Protein AF-A0A535JW01-F1 (afdb_monomer_lite)

pLDDT: mean 77.27, std 13.16, range [36.31, 95.38]

Secondary structure (DSSP, 8-state):
-HHHHHHHHHHHHHHHHHHHHHHHHHHHHHHHHHHHHHHHHHHHHHHHHHHHHH--S-HHHHHHHHHHHHHHHHHHHHHHHHHHHHHHHHHSS-----HHHHHHHHHHHHHTTGGGGHHHHHHHHHHHTTTPPTT----HHHHHHHHHHHHIIIIIHHHHHHHHT-------

Radius of gyration: 22.17 Å; chains: 1; bounding box: 55×32×77 Å

Foldseek 3Di:
DVVVVVVVVVVVVVVVVVVVVLVVVLCVLLVQLLVLLLVLLVQLLVCLVCQCVVDVDALVVSVVVSVVSNVVSLVVSLVSLLVVLVVCVVVVPDDPLDPVSLVSQLQSSLPRCLCSLVSQQVSLVVSQCVPHDPPDGPCCVSVVSSVVSSCSRRHVSSVSNSVSNDDDPDDD

Sequence (172 aa):
MITEVSEANEFYMVLVTVFILLAVMYFLLVGRVTTIKLAYWAALTLIELALPRVLDRGFTERFPLSIALAAVTTAVALGWARWQARVIDRRAGGIERGIATVATTFVAASVVASPASIPLLLIERARSLEGCPAGITCHFEAIWLWVALFAVGFVLIPAVFAASLRGTHSLA

Structure (mmCIF, N/CA/C/O backbone):
data_AF-A0A535JW01-F1
#
_entry.id   AF-A0A535JW01-F1
#
loop_
_atom_site.group_PDB
_atom_site.id
_atom_site.type_symbol
_atom_site.label_atom_id
_atom_site.label_alt_id
_atom_site.label_comp_id
_atom_site.label_asym_id
_atom_site.label_entity_id
_atom_site.label_seq_id
_atom_site.pdbx_PDB_ins_code
_atom_site.Cartn_x
_atom_site.Cartn_y
_atom_site.Cartn_z
_atom_site.occupancy
_atom_site.B_iso_or_equiv
_atom_site.auth_seq_id
_atom_site.auth_comp_id
_atom_site.auth_asym_id
_atom_site.auth_atom_id
_atom_site.pdbx_PDB_model_num
ATOM 1 N N . MET A 1 1 ? -6.445 17.895 55.453 1.00 51.31 1 MET A N 1
ATOM 2 C CA . MET A 1 1 ? -5.061 17.598 55.021 1.00 51.31 1 MET A CA 1
ATOM 3 C C . MET A 1 1 ? -4.838 16.115 54.720 1.00 51.31 1 MET A C 1
ATOM 5 O O . MET A 1 1 ? -4.357 15.825 53.641 1.00 51.31 1 MET A O 1
ATOM 9 N N . ILE A 1 2 ? -5.221 15.161 55.585 1.00 53.19 2 ILE A N 1
ATOM 10 C CA . ILE A 1 2 ? -5.091 13.711 55.279 1.00 53.19 2 ILE A CA 1
ATOM 11 C C . ILE A 1 2 ? -6.120 13.239 54.226 1.00 53.19 2 ILE A C 1
ATOM 13 O O . ILE A 1 2 ? -5.830 12.367 53.416 1.00 53.19 2 ILE A O 1
ATOM 17 N N . THR A 1 3 ? -7.300 13.861 54.185 1.00 50.31 3 THR A N 1
ATOM 18 C CA . THR A 1 3 ? -8.376 13.546 53.228 1.00 50.31 3 THR A CA 1
ATOM 19 C C . THR A 1 3 ? -8.074 13.992 51.791 1.00 50.31 3 THR A C 1
ATOM 21 O O . THR A 1 3 ? -8.326 13.231 50.866 1.00 50.31 3 THR A O 1
ATOM 24 N N . GLU A 1 4 ? -7.447 15.158 51.593 1.00 50.53 4 GLU A N 1
ATOM 25 C CA . GLU A 1 4 ? -7.058 15.656 50.256 1.00 50.53 4 GLU A CA 1
ATOM 26 C C . GLU A 1 4 ? -5.954 14.814 49.598 1.00 50.53 4 GLU A C 1
ATOM 28 O O . GLU A 1 4 ? -5.947 14.631 48.384 1.00 50.53 4 GLU A O 1
ATOM 33 N N . VAL A 1 5 ? -5.027 14.260 50.390 1.00 53.09 5 VAL A N 1
ATOM 34 C CA . VAL A 1 5 ? -3.958 13.386 49.875 1.00 53.09 5 VAL A CA 1
ATOM 35 C C . VAL A 1 5 ? -4.521 12.033 49.423 1.00 53.09 5 VAL A C 1
ATOM 37 O O . VAL A 1 5 ? -4.023 11.457 48.458 1.00 53.09 5 VAL A O 1
ATOM 40 N N . SER A 1 6 ? -5.580 11.545 50.078 1.00 54.72 6 SER A N 1
ATOM 41 C CA . SER A 1 6 ? -6.269 10.310 49.687 1.00 54.72 6 SER A CA 1
ATOM 42 C C . SER A 1 6 ? -6.994 10.466 48.349 1.00 54.72 6 SER A C 1
ATOM 44 O O . SER A 1 6 ? -6.805 9.629 47.469 1.00 54.72 6 SER A O 1
ATOM 46 N N . GLU A 1 7 ? -7.752 11.552 48.159 1.00 55.66 7 GLU A N 1
ATOM 47 C CA . GLU A 1 7 ? -8.447 11.821 46.890 1.00 55.66 7 GLU A CA 1
ATOM 48 C C . GLU A 1 7 ? -7.469 12.052 45.734 1.00 55.66 7 GLU A C 1
ATOM 50 O O . GLU A 1 7 ? -7.670 11.525 44.641 1.00 55.66 7 GLU A O 1
ATOM 55 N N . ALA A 1 8 ? -6.371 12.780 45.967 1.00 57.81 8 ALA A N 1
ATOM 56 C CA . ALA A 1 8 ? -5.345 12.985 44.948 1.00 57.81 8 ALA A CA 1
ATOM 57 C C . ALA A 1 8 ? -4.704 11.656 44.511 1.00 57.81 8 ALA A C 1
ATOM 59 O O . ALA A 1 8 ? -4.509 11.427 43.318 1.00 57.81 8 ALA A O 1
ATOM 60 N N . ASN A 1 9 ? -4.413 10.754 45.451 1.00 58.56 9 ASN A N 1
ATOM 61 C CA . ASN A 1 9 ? -3.815 9.455 45.142 1.00 58.56 9 ASN A CA 1
ATOM 62 C C . ASN A 1 9 ? -4.788 8.531 44.384 1.00 58.56 9 ASN A C 1
ATOM 64 O O . ASN A 1 9 ? -4.382 7.802 43.479 1.00 58.56 9 ASN A O 1
ATOM 68 N N . GLU A 1 10 ? -6.081 8.606 44.701 1.00 63.34 10 GLU A N 1
ATOM 69 C CA . GLU A 1 10 ? -7.139 7.890 43.987 1.00 63.34 10 GLU A CA 1
ATOM 70 C C . GLU A 1 10 ? -7.312 8.433 42.558 1.00 63.34 10 GLU A C 1
ATOM 72 O O . GLU A 1 10 ? -7.324 7.663 41.597 1.00 63.34 10 GLU A O 1
ATOM 77 N N . PHE A 1 11 ? -7.304 9.759 42.383 1.00 64.12 11 PHE A N 1
ATOM 78 C CA . PHE A 1 11 ? -7.368 10.413 41.072 1.00 64.12 11 PHE A CA 1
ATOM 79 C C . PHE A 1 11 ? -6.152 10.079 40.194 1.00 64.12 11 PHE A C 1
ATOM 81 O O . PHE A 1 11 ? -6.301 9.789 39.005 1.00 64.12 11 PHE A O 1
ATOM 88 N N . TYR A 1 12 ? -4.948 10.050 40.776 1.00 63.22 12 TYR A N 1
ATOM 89 C CA . TYR A 1 12 ? -3.730 9.617 40.087 1.00 63.22 12 TYR A CA 1
ATOM 90 C C . TYR A 1 12 ? -3.791 8.140 39.684 1.00 63.22 12 TYR A C 1
ATOM 92 O O . TYR A 1 12 ? -3.424 7.807 38.557 1.00 63.22 12 TYR A O 1
ATOM 100 N N . MET A 1 13 ? -4.288 7.252 40.551 1.00 58.88 13 MET A N 1
ATOM 101 C CA . MET A 1 13 ? -4.462 5.836 40.209 1.00 58.88 13 MET A CA 1
ATOM 102 C C . MET A 1 13 ? -5.491 5.628 39.095 1.00 58.88 13 MET A C 1
ATOM 104 O O . MET A 1 13 ? -5.238 4.834 38.186 1.00 58.88 13 MET A O 1
ATOM 108 N N . VAL A 1 14 ? -6.607 6.365 39.097 1.00 66.62 14 VAL A N 1
ATOM 109 C CA . VAL A 1 14 ? -7.584 6.326 37.997 1.00 66.62 14 VAL A CA 1
ATOM 110 C C . VAL A 1 14 ? -6.955 6.841 36.703 1.00 66.62 14 VAL A C 1
ATOM 112 O O . VAL A 1 14 ? -7.052 6.173 35.675 1.00 66.62 14 VAL A O 1
ATOM 115 N N . LEU A 1 15 ? -6.242 7.970 36.745 1.00 64.88 15 LEU A N 1
ATOM 116 C CA . LEU A 1 15 ? -5.586 8.552 35.574 1.00 64.88 15 LEU A CA 1
ATOM 117 C C . LEU A 1 15 ? -4.550 7.596 34.965 1.00 64.88 15 LEU A C 1
ATOM 119 O O . LEU A 1 15 ? -4.557 7.367 33.757 1.00 64.88 15 LEU A O 1
ATOM 123 N N . VAL A 1 16 ? -3.688 7.002 35.795 1.00 64.75 16 VAL A N 1
ATOM 124 C CA . VAL A 1 16 ? -2.667 6.037 35.362 1.00 64.75 16 VAL A CA 1
ATOM 125 C C . VAL A 1 16 ? -3.317 4.778 34.791 1.00 64.75 16 VAL A C 1
ATOM 127 O O . VAL A 1 16 ? -2.901 4.303 33.735 1.00 64.75 16 VAL A O 1
ATOM 130 N N . THR A 1 17 ? -4.372 4.264 35.425 1.00 65.06 17 THR A N 1
ATOM 131 C CA . THR A 1 17 ? -5.098 3.081 34.939 1.00 65.06 17 THR A CA 1
ATOM 132 C C . THR A 1 17 ? -5.763 3.353 33.589 1.00 65.06 17 THR A C 1
ATOM 134 O O . THR A 1 17 ? -5.616 2.558 32.662 1.00 65.06 17 THR A O 1
ATOM 137 N N . VAL A 1 18 ? -6.419 4.506 33.424 1.00 67.88 18 VAL A N 1
ATOM 138 C CA . VAL A 1 18 ? -6.993 4.940 32.141 1.00 67.88 18 VAL A CA 1
ATOM 139 C C . VAL A 1 18 ? -5.901 5.087 31.080 1.00 67.88 18 VAL A C 1
ATOM 141 O O . VAL A 1 18 ? -6.069 4.612 29.959 1.00 67.88 18 VAL A O 1
ATOM 144 N N . PHE A 1 19 ? -4.752 5.672 31.425 1.00 66.12 19 PHE A N 1
ATOM 145 C CA . PHE A 1 19 ? -3.640 5.853 30.492 1.00 66.12 19 PHE A CA 1
ATOM 146 C C . PHE A 1 19 ? -3.038 4.518 30.032 1.00 66.12 19 PHE A C 1
ATOM 148 O O . PHE A 1 19 ? -2.785 4.331 28.843 1.00 66.12 19 PHE A O 1
ATOM 155 N N . ILE A 1 20 ? -2.863 3.560 30.948 1.00 66.00 20 ILE A N 1
ATOM 156 C CA . ILE A 1 20 ? -2.377 2.210 30.633 1.00 66.00 20 ILE A CA 1
ATOM 157 C C . ILE A 1 20 ? -3.390 1.466 29.758 1.00 66.00 20 ILE A C 1
ATOM 159 O O . ILE A 1 20 ? -3.002 0.872 28.752 1.00 66.00 20 ILE A O 1
ATOM 163 N N . LEU A 1 21 ? -4.685 1.525 30.082 1.00 62.31 21 LEU A N 1
ATOM 164 C CA . LEU A 1 21 ? -5.735 0.885 29.283 1.00 62.31 21 LEU A CA 1
ATOM 165 C C . LEU A 1 21 ? -5.801 1.467 27.864 1.00 62.31 21 LEU A C 1
ATOM 167 O O . LEU A 1 21 ? -5.867 0.712 26.891 1.00 62.31 21 LEU A O 1
ATOM 171 N N . LEU A 1 22 ? -5.699 2.792 27.729 1.00 60.78 22 LEU A N 1
ATOM 172 C CA . LEU A 1 22 ? -5.618 3.467 26.433 1.00 60.78 22 LEU A CA 1
ATOM 173 C C . LEU A 1 22 ? -4.355 3.067 25.660 1.00 60.78 22 LEU A C 1
ATOM 175 O O . LEU A 1 22 ? -4.441 2.784 24.465 1.00 60.78 22 LEU A O 1
ATOM 179 N N . ALA A 1 23 ? -3.200 2.987 26.325 1.00 60.25 23 ALA A N 1
ATOM 180 C CA . ALA A 1 23 ? -1.934 2.603 25.706 1.00 60.25 23 ALA A CA 1
ATOM 181 C C . ALA A 1 23 ? -1.936 1.145 25.218 1.00 60.25 23 ALA A C 1
ATOM 183 O O . ALA A 1 23 ? -1.507 0.872 24.097 1.00 60.25 23 ALA A O 1
ATOM 184 N N . VAL A 1 24 ? -2.462 0.210 26.015 1.00 64.00 24 VAL A N 1
ATOM 185 C CA . VAL A 1 24 ? -2.583 -1.210 25.644 1.00 64.00 24 VAL A CA 1
ATOM 186 C C . VAL A 1 24 ? -3.562 -1.383 24.482 1.00 64.00 24 VAL A C 1
ATOM 188 O O . VAL A 1 24 ? -3.250 -2.067 23.504 1.00 64.00 24 VAL A O 1
ATOM 191 N N . MET A 1 25 ? -4.720 -0.717 24.536 1.00 61.38 25 MET A N 1
ATOM 192 C CA . MET A 1 25 ? -5.693 -0.717 23.441 1.00 61.38 25 MET A CA 1
ATOM 193 C C . MET A 1 25 ? -5.077 -0.167 22.144 1.00 61.38 25 MET A C 1
ATOM 195 O O . MET A 1 25 ? -5.219 -0.771 21.077 1.00 61.38 25 MET A O 1
ATOM 199 N N . TYR A 1 26 ? -4.353 0.949 22.241 1.00 64.25 26 TYR A N 1
ATOM 200 C CA . TYR A 1 26 ? -3.655 1.579 21.125 1.00 64.25 26 TYR A CA 1
ATOM 201 C C . TYR A 1 26 ? -2.608 0.644 20.509 1.00 64.25 26 TYR A C 1
ATOM 203 O O . TYR A 1 26 ? -2.596 0.452 19.293 1.00 64.25 26 TYR A O 1
ATOM 211 N N . PHE A 1 27 ? -1.786 -0.013 21.331 1.00 66.31 27 PHE A N 1
ATOM 212 C CA . PHE A 1 27 ? -0.751 -0.931 20.852 1.00 66.31 27 PHE A CA 1
ATOM 213 C C . PHE A 1 27 ? -1.332 -2.127 20.088 1.00 66.31 27 PHE A C 1
ATOM 215 O O . PHE A 1 27 ? -0.801 -2.520 19.048 1.00 66.31 27 PHE A O 1
ATOM 222 N N . LEU A 1 28 ? -2.450 -2.686 20.557 1.00 68.06 28 LEU A N 1
ATOM 223 C CA . LEU A 1 28 ? -3.095 -3.832 19.912 1.00 68.06 28 LEU A CA 1
ATOM 224 C C . LEU A 1 28 ? -3.732 -3.469 18.561 1.00 68.06 28 LEU A C 1
ATOM 226 O O . LEU A 1 28 ? -3.674 -4.265 17.619 1.00 68.06 28 LEU A O 1
ATOM 230 N N . LEU A 1 29 ? -4.324 -2.277 18.450 1.00 69.12 29 LEU A N 1
ATOM 231 C CA . LEU A 1 29 ? -4.924 -1.783 17.208 1.00 69.12 29 LEU A CA 1
ATOM 232 C C . LEU A 1 29 ? -3.849 -1.402 16.186 1.00 69.12 29 LEU A C 1
ATOM 234 O O . LEU A 1 29 ? -3.861 -1.896 15.056 1.00 69.12 29 LEU A O 1
ATOM 238 N N . VAL A 1 30 ? -2.889 -0.573 16.600 1.00 74.06 30 VAL A N 1
ATOM 239 C CA . VAL A 1 30 ? -1.795 -0.100 15.744 1.00 74.06 30 VAL A CA 1
ATOM 240 C C . VAL A 1 30 ? -0.907 -1.262 15.314 1.00 74.06 30 VAL A C 1
ATOM 242 O O . VAL A 1 30 ? -0.531 -1.328 14.145 1.00 74.06 30 VAL A O 1
ATOM 245 N N . GLY A 1 31 ? -0.638 -2.228 16.198 1.00 78.19 31 GLY A N 1
ATOM 246 C CA . GLY A 1 31 ? 0.144 -3.421 15.877 1.00 78.19 31 GLY A CA 1
ATOM 247 C C . GLY A 1 31 ? -0.439 -4.208 14.703 1.00 78.19 31 GLY A C 1
ATOM 248 O O . GLY A 1 31 ? 0.281 -4.534 13.763 1.00 78.19 31 GLY A O 1
ATOM 249 N N . ARG A 1 32 ? -1.760 -4.428 14.682 1.00 80.94 32 ARG A N 1
ATOM 250 C CA . ARG A 1 32 ? -2.417 -5.160 13.585 1.00 80.94 32 ARG A CA 1
ATOM 251 C C . ARG A 1 32 ? -2.383 -4.411 12.261 1.00 80.94 32 ARG A C 1
ATOM 253 O O . ARG A 1 32 ? -2.090 -5.019 11.234 1.00 80.94 32 ARG A O 1
ATOM 260 N N . VAL A 1 33 ? -2.664 -3.106 12.264 1.00 83.31 33 VAL A N 1
ATOM 261 C CA . VAL A 1 33 ? -2.595 -2.308 11.026 1.00 83.31 33 VAL A CA 1
ATOM 262 C C . VAL A 1 33 ? -1.165 -2.255 10.503 1.00 83.31 33 VAL A C 1
ATOM 264 O O . VAL A 1 33 ? -0.938 -2.394 9.304 1.00 83.31 33 VAL A O 1
ATOM 267 N N . THR A 1 34 ? -0.195 -2.144 11.409 1.00 84.19 34 THR A N 1
ATOM 268 C CA . THR A 1 34 ? 1.231 -2.189 11.082 1.00 84.19 34 THR A CA 1
ATOM 269 C C . THR A 1 34 ? 1.604 -3.500 10.399 1.00 84.19 34 THR A C 1
ATOM 271 O O . THR A 1 34 ? 2.266 -3.467 9.365 1.00 84.19 34 THR A O 1
ATOM 274 N N . THR A 1 35 ? 1.136 -4.649 10.901 1.00 84.88 35 THR A N 1
ATOM 275 C CA . THR A 1 35 ? 1.369 -5.953 10.258 1.00 84.88 35 THR A CA 1
ATOM 276 C C . THR A 1 35 ? 0.820 -5.995 8.834 1.00 84.88 35 THR A C 1
ATOM 278 O O . THR A 1 35 ? 1.518 -6.438 7.926 1.00 84.88 35 THR A O 1
ATOM 281 N N . ILE A 1 36 ? -0.399 -5.493 8.618 1.00 87.06 36 ILE A N 1
ATOM 282 C CA . ILE A 1 36 ? -1.016 -5.454 7.284 1.00 87.06 36 ILE A CA 1
ATOM 283 C C . ILE A 1 36 ? -0.202 -4.563 6.343 1.00 87.06 36 ILE A C 1
ATOM 285 O O . ILE A 1 36 ? 0.068 -4.954 5.211 1.00 87.06 36 ILE A 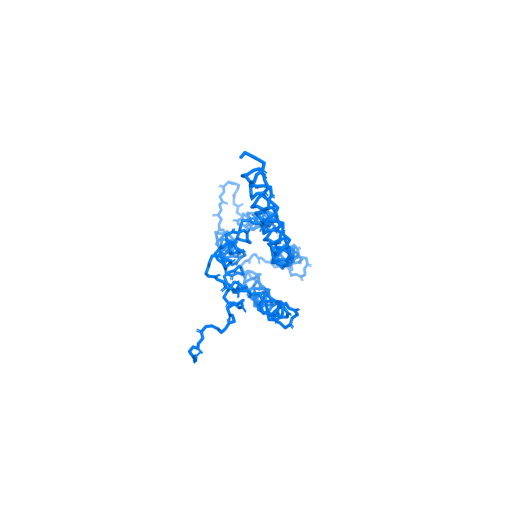O 1
ATOM 289 N N . LYS A 1 37 ? 0.236 -3.388 6.812 1.00 89.06 37 LYS A N 1
ATOM 290 C CA . LYS A 1 37 ? 1.073 -2.476 6.022 1.00 89.06 37 LYS A CA 1
ATOM 291 C C . LYS A 1 37 ? 2.424 -3.093 5.670 1.00 89.06 37 LYS A C 1
ATOM 293 O O . LYS A 1 37 ? 2.837 -3.018 4.521 1.00 89.06 37 LYS A O 1
ATOM 298 N N . LEU A 1 38 ? 3.102 -3.725 6.628 1.00 84.38 38 LEU A N 1
ATOM 299 C CA . LEU A 1 38 ? 4.375 -4.405 6.372 1.00 84.38 38 LEU A CA 1
ATOM 300 C C . LEU A 1 38 ? 4.211 -5.541 5.358 1.00 84.38 38 LEU A C 1
ATOM 302 O O . LEU A 1 38 ? 5.012 -5.643 4.434 1.00 84.38 38 LEU A O 1
ATOM 306 N N . ALA A 1 39 ? 3.151 -6.344 5.486 1.00 83.75 39 ALA A N 1
ATOM 307 C CA . ALA A 1 39 ? 2.839 -7.394 4.522 1.00 83.75 39 ALA A CA 1
ATOM 308 C C . ALA A 1 39 ? 2.549 -6.822 3.126 1.00 83.75 39 ALA A C 1
ATOM 310 O O . ALA A 1 39 ? 3.039 -7.356 2.135 1.00 83.75 39 ALA A O 1
ATOM 311 N N . TYR A 1 40 ? 1.809 -5.713 3.048 1.00 89.25 40 TYR A N 1
ATOM 312 C CA . TYR A 1 40 ? 1.532 -5.000 1.801 1.00 89.25 40 TYR A CA 1
ATOM 313 C C . TYR A 1 40 ? 2.820 -4.515 1.117 1.00 89.25 40 TYR A C 1
ATOM 315 O O . TYR A 1 40 ? 3.037 -4.813 -0.056 1.00 89.25 40 TYR A O 1
ATOM 323 N N . TRP A 1 41 ? 3.714 -3.842 1.849 1.00 86.56 41 TRP A N 1
ATOM 324 C CA . TRP A 1 41 ? 4.989 -3.374 1.295 1.00 86.56 41 TRP A CA 1
ATOM 325 C C . TRP A 1 41 ? 5.900 -4.516 0.861 1.00 86.56 41 TRP A C 1
ATOM 327 O O . TRP A 1 41 ? 6.498 -4.450 -0.213 1.00 86.56 41 TRP A O 1
ATOM 337 N N . ALA A 1 42 ? 5.987 -5.570 1.674 1.00 79.00 42 ALA A N 1
ATOM 338 C CA . ALA A 1 42 ? 6.775 -6.750 1.352 1.00 79.00 42 ALA A CA 1
ATOM 339 C C . ALA A 1 42 ? 6.249 -7.441 0.087 1.00 79.00 42 ALA A C 1
ATOM 341 O O . ALA A 1 42 ? 7.039 -7.762 -0.796 1.00 79.00 42 ALA A O 1
ATOM 342 N N . ALA A 1 43 ? 4.929 -7.614 -0.035 1.00 81.56 43 ALA A N 1
ATOM 343 C CA . ALA A 1 43 ? 4.309 -8.226 -1.205 1.00 81.56 43 ALA A CA 1
ATOM 344 C C . ALA A 1 43 ? 4.597 -7.430 -2.483 1.00 81.56 43 ALA A C 1
ATOM 346 O O . ALA A 1 43 ? 5.100 -8.005 -3.443 1.00 81.56 43 ALA A O 1
ATOM 347 N N . LEU A 1 44 ? 4.363 -6.112 -2.477 1.00 84.38 44 LEU A N 1
ATOM 348 C CA . LEU A 1 44 ? 4.655 -5.254 -3.632 1.00 84.38 44 LEU A CA 1
ATOM 349 C C . LEU A 1 44 ? 6.137 -5.292 -4.021 1.00 84.38 44 LEU A C 1
ATOM 351 O O . LEU A 1 44 ? 6.470 -5.449 -5.191 1.00 84.38 44 LEU A O 1
ATOM 355 N N . THR A 1 45 ? 7.029 -5.215 -3.033 1.00 81.12 45 THR A N 1
ATOM 356 C CA . THR A 1 45 ? 8.482 -5.267 -3.258 1.00 81.12 45 THR A CA 1
ATOM 357 C C . THR A 1 45 ? 8.899 -6.602 -3.878 1.00 81.12 45 THR A C 1
ATOM 359 O O . THR A 1 45 ? 9.670 -6.631 -4.834 1.00 81.12 45 THR A O 1
ATOM 362 N N . LEU A 1 46 ? 8.383 -7.721 -3.360 1.00 75.81 46 LEU A N 1
ATOM 363 C CA . LEU A 1 46 ? 8.678 -9.052 -3.890 1.00 75.81 46 LEU A CA 1
ATOM 364 C C . LEU A 1 46 ? 8.118 -9.245 -5.300 1.00 75.81 46 LEU A C 1
ATOM 366 O O . LEU A 1 46 ? 8.804 -9.829 -6.135 1.00 75.81 46 LEU A O 1
ATOM 370 N N . ILE A 1 47 ? 6.914 -8.738 -5.573 1.00 81.94 47 ILE A N 1
ATOM 371 C CA . ILE A 1 47 ? 6.303 -8.768 -6.905 1.00 81.94 47 ILE A CA 1
ATOM 372 C C . ILE A 1 47 ? 7.205 -8.051 -7.912 1.00 81.94 47 ILE A C 1
ATOM 374 O O . ILE A 1 47 ? 7.607 -8.668 -8.896 1.00 81.94 47 ILE A O 1
ATOM 378 N N . GLU A 1 48 ? 7.604 -6.807 -7.640 1.00 83.12 48 GLU A N 1
ATOM 379 C CA . GLU A 1 48 ? 8.437 -6.015 -8.559 1.00 83.12 48 GLU A CA 1
ATOM 380 C C . GLU A 1 48 ? 9.865 -6.567 -8.727 1.00 83.12 48 GLU A C 1
ATOM 382 O O . GLU A 1 48 ? 10.500 -6.394 -9.774 1.00 83.12 48 GLU A O 1
ATOM 387 N N . LEU A 1 49 ? 10.376 -7.293 -7.726 1.00 79.19 49 LEU A N 1
ATOM 388 C CA . LEU A 1 49 ? 11.637 -8.038 -7.820 1.00 79.19 49 LEU A CA 1
ATOM 389 C C . LEU A 1 49 ? 11.510 -9.341 -8.620 1.00 79.19 49 LEU A C 1
ATOM 391 O O . LEU A 1 49 ? 12.479 -9.771 -9.254 1.00 79.19 49 LEU A O 1
ATOM 395 N N . ALA A 1 50 ? 10.360 -10.010 -8.554 1.00 76.69 50 ALA A N 1
ATOM 396 C CA . ALA A 1 50 ? 10.121 -11.286 -9.222 1.00 76.69 50 ALA A CA 1
ATOM 397 C C . ALA A 1 50 ? 9.730 -11.102 -10.692 1.00 76.69 50 ALA A C 1
ATOM 399 O O . ALA A 1 50 ? 10.181 -11.866 -11.544 1.00 76.69 50 ALA A O 1
ATOM 400 N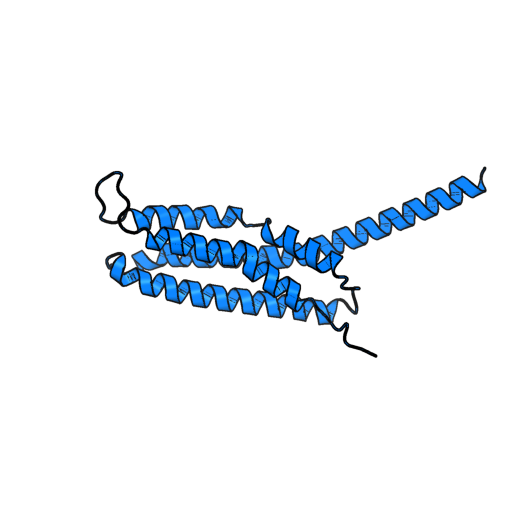 N . LEU A 1 51 ? 8.961 -10.057 -11.003 1.00 77.12 51 LEU A N 1
ATOM 401 C CA . LEU A 1 51 ? 8.449 -9.773 -12.340 1.00 77.12 51 LEU A CA 1
ATOM 402 C C . LEU A 1 51 ? 9.498 -9.820 -13.468 1.00 77.12 51 LEU A C 1
ATOM 404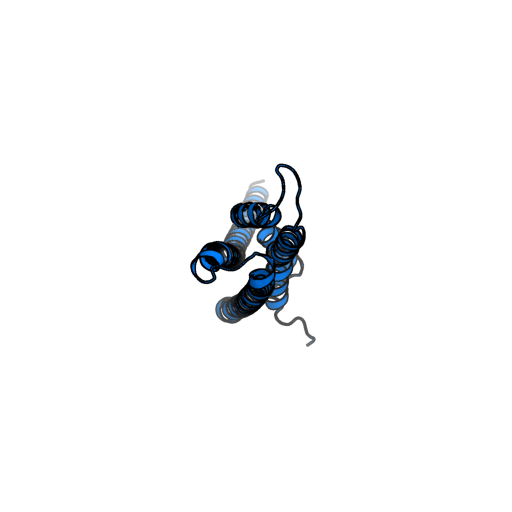 O O . LEU A 1 51 ? 9.234 -10.494 -14.462 1.00 77.12 51 LEU A O 1
ATOM 408 N N . PRO A 1 52 ? 10.695 -9.207 -13.349 1.00 77.50 52 PRO A N 1
ATOM 409 C CA . PRO A 1 52 ? 11.698 -9.253 -14.415 1.00 77.50 52 PRO A CA 1
ATOM 410 C C . PRO A 1 52 ? 12.332 -10.634 -14.580 1.00 77.50 52 PRO A C 1
ATOM 412 O O . PRO A 1 52 ? 12.873 -10.928 -15.636 1.00 77.50 52 PRO A O 1
ATOM 415 N N . ARG A 1 53 ? 12.301 -11.471 -13.534 1.00 78.56 53 ARG A N 1
ATOM 416 C CA . ARG A 1 53 ? 12.857 -12.829 -13.569 1.00 78.56 53 ARG A CA 1
ATOM 417 C C . ARG A 1 53 ? 11.894 -13.820 -14.210 1.00 78.56 53 ARG A C 1
ATOM 419 O O . ARG A 1 53 ? 12.333 -14.812 -14.772 1.00 78.56 53 ARG A O 1
ATOM 426 N N . VAL A 1 54 ? 10.592 -13.567 -14.084 1.00 79.25 54 VAL A N 1
ATOM 427 C CA . VAL A 1 54 ? 9.534 -14.408 -14.659 1.00 79.25 54 VAL A CA 1
ATOM 428 C C . VAL A 1 54 ? 9.208 -13.977 -16.089 1.00 79.25 54 VAL A C 1
ATOM 430 O O . VAL A 1 54 ? 8.924 -14.821 -16.935 1.00 79.25 54 VAL A O 1
ATOM 433 N N . LEU A 1 55 ? 9.259 -12.672 -16.365 1.00 79.25 55 LEU A N 1
ATOM 434 C CA . LEU A 1 55 ? 8.976 -12.094 -17.672 1.00 79.25 55 LEU A CA 1
ATOM 435 C C . LEU A 1 55 ? 10.197 -11.312 -18.174 1.00 79.25 55 LEU A C 1
ATOM 437 O O . LEU A 1 55 ? 10.426 -10.160 -17.790 1.00 79.25 55 LEU A O 1
ATOM 441 N N . ASP A 1 56 ? 10.961 -11.938 -19.066 1.00 79.44 56 ASP A N 1
ATOM 442 C CA . ASP A 1 56 ? 12.123 -11.327 -19.718 1.00 79.44 56 ASP A CA 1
ATOM 443 C C . ASP A 1 56 ? 11.682 -10.478 -20.925 1.00 79.44 56 ASP A C 1
ATOM 445 O O . ASP A 1 56 ? 11.848 -10.835 -22.089 1.00 79.44 56 ASP A O 1
ATOM 449 N N . ARG A 1 57 ? 10.968 -9.388 -20.630 1.00 80.94 57 ARG A N 1
ATOM 450 C CA . ARG A 1 57 ? 10.426 -8.422 -21.599 1.00 80.94 57 ARG A CA 1
ATOM 451 C C . ARG A 1 57 ? 10.807 -7.001 -21.200 1.00 80.94 57 ARG A C 1
ATOM 453 O O . ARG A 1 57 ? 11.174 -6.757 -20.054 1.00 80.94 57 ARG A O 1
ATOM 460 N N . GLY A 1 58 ? 10.697 -6.052 -22.130 1.00 81.25 58 GLY A N 1
ATOM 461 C CA . GLY A 1 58 ? 10.939 -4.632 -21.852 1.00 81.25 58 GLY A CA 1
ATOM 462 C C . GLY A 1 58 ? 9.955 -4.042 -20.830 1.00 81.25 58 GLY A C 1
ATOM 463 O O . GLY A 1 58 ? 8.893 -4.608 -20.567 1.00 81.25 58 GLY A O 1
ATOM 464 N N . PHE A 1 59 ? 10.295 -2.884 -20.253 1.00 82.38 59 PHE A N 1
ATOM 465 C CA . PHE A 1 59 ? 9.477 -2.207 -19.237 1.00 82.38 59 PHE A CA 1
ATOM 466 C C . PHE A 1 59 ? 8.019 -2.003 -19.686 1.00 82.38 59 PHE A C 1
ATOM 468 O O . PHE A 1 59 ? 7.102 -2.418 -18.981 1.00 82.38 59 PHE A O 1
ATOM 475 N N . THR A 1 60 ? 7.802 -1.469 -20.890 1.00 85.31 60 THR A N 1
ATOM 476 C CA . THR A 1 60 ? 6.471 -1.129 -21.423 1.00 85.31 60 THR A CA 1
ATOM 477 C C . THR A 1 60 ? 5.512 -2.321 -21.486 1.00 85.31 60 THR A C 1
ATOM 479 O O . THR A 1 60 ? 4.314 -2.166 -21.269 1.00 85.31 60 THR A O 1
ATOM 482 N N . GLU A 1 61 ? 6.022 -3.527 -21.745 1.00 86.19 61 GLU A N 1
ATOM 483 C CA . GLU A 1 61 ? 5.201 -4.742 -21.812 1.00 86.19 61 GLU A CA 1
ATOM 484 C C . GLU A 1 61 ? 4.902 -5.332 -20.426 1.00 86.19 61 GLU A C 1
ATOM 486 O O . GLU A 1 61 ? 3.879 -5.992 -20.240 1.00 86.19 61 GLU A O 1
ATOM 491 N N . ARG A 1 62 ? 5.781 -5.096 -19.443 1.00 87.94 62 ARG A N 1
ATOM 492 C CA . ARG A 1 62 ? 5.640 -5.592 -18.061 1.00 87.94 62 ARG A CA 1
ATOM 493 C C . ARG A 1 62 ? 4.819 -4.657 -17.181 1.00 87.94 62 ARG A C 1
ATOM 495 O O . ARG A 1 62 ? 4.096 -5.125 -16.309 1.00 87.94 62 ARG A O 1
ATOM 502 N N . PHE A 1 63 ? 4.892 -3.355 -17.430 1.00 87.75 63 PHE A N 1
ATOM 503 C CA . PHE A 1 63 ? 4.226 -2.328 -16.636 1.00 87.75 63 PHE A CA 1
ATOM 504 C C . PHE A 1 63 ? 2.709 -2.532 -16.424 1.00 87.75 63 PHE A C 1
ATOM 506 O O . PHE A 1 63 ? 2.254 -2.396 -15.286 1.00 87.75 63 PHE A O 1
ATOM 513 N N . PRO A 1 64 ? 1.891 -2.925 -17.426 1.00 90.69 64 PRO A N 1
ATOM 514 C CA . PRO A 1 64 ? 0.476 -3.209 -17.169 1.00 90.69 64 PRO A CA 1
ATOM 515 C C . PRO A 1 64 ? 0.271 -4.383 -16.198 1.00 90.69 64 PRO A C 1
ATOM 517 O O . PRO A 1 64 ? -0.699 -4.392 -15.439 1.00 90.69 64 PRO A O 1
ATOM 520 N N . LEU A 1 65 ? 1.193 -5.353 -16.175 1.00 89.38 65 LEU A N 1
ATOM 521 C CA . LEU A 1 65 ? 1.158 -6.470 -15.233 1.00 89.38 65 LEU A CA 1
ATOM 522 C C . LEU A 1 65 ? 1.540 -6.019 -13.814 1.00 89.38 65 LEU A C 1
ATOM 524 O O . LEU A 1 65 ? 0.865 -6.424 -12.868 1.00 89.38 65 LEU A O 1
ATOM 528 N N . SER A 1 66 ? 2.538 -5.138 -13.667 1.00 87.75 66 SER A N 1
ATOM 529 C CA . SER A 1 66 ? 2.857 -4.464 -12.395 1.00 87.75 66 SER A CA 1
ATOM 530 C C . SER A 1 66 ? 1.627 -3.767 -11.811 1.00 87.75 66 SER A C 1
ATOM 532 O O . SER A 1 66 ? 1.260 -4.014 -10.663 1.00 87.75 66 SER A O 1
ATOM 534 N N . ILE A 1 67 ? 0.909 -2.979 -12.623 1.00 91.81 67 ILE A N 1
ATOM 535 C CA . ILE A 1 67 ? -0.329 -2.304 -12.198 1.00 91.81 67 ILE A CA 1
ATOM 536 C C . ILE A 1 67 ? -1.388 -3.318 -11.751 1.00 91.81 67 ILE A C 1
ATOM 538 O O . ILE A 1 67 ? -1.995 -3.149 -10.692 1.00 91.81 67 ILE A O 1
ATOM 542 N N . ALA A 1 68 ? -1.619 -4.373 -12.537 1.00 92.88 68 ALA A N 1
ATOM 543 C CA . ALA A 1 68 ? -2.628 -5.381 -12.221 1.00 92.88 68 ALA A CA 1
ATOM 544 C C . ALA A 1 68 ? -2.321 -6.101 -10.897 1.00 92.88 68 ALA A C 1
ATOM 546 O O . ALA A 1 68 ? -3.197 -6.229 -10.039 1.00 92.88 68 ALA A O 1
ATOM 547 N N . LEU A 1 69 ? -1.071 -6.525 -10.695 1.00 88.38 69 LEU A N 1
ATOM 548 C CA . LEU A 1 69 ? -0.636 -7.186 -9.464 1.00 88.38 69 LEU A CA 1
ATOM 549 C C . LEU A 1 69 ? -0.687 -6.240 -8.264 1.00 88.38 69 LEU A C 1
ATOM 551 O O . LEU A 1 69 ? -1.109 -6.644 -7.176 1.00 88.38 69 LEU A O 1
ATOM 555 N N . ALA A 1 70 ? -0.324 -4.974 -8.458 1.00 91.38 70 ALA A N 1
ATOM 556 C CA . ALA A 1 70 ? -0.424 -3.961 -7.424 1.00 91.38 70 ALA A CA 1
ATOM 557 C C . ALA A 1 70 ? -1.886 -3.725 -7.012 1.00 91.38 70 ALA A C 1
ATOM 559 O O . ALA A 1 70 ? -2.196 -3.760 -5.822 1.00 91.38 70 ALA A O 1
ATOM 560 N N . ALA A 1 71 ? -2.807 -3.610 -7.974 1.00 94.38 71 ALA A N 1
ATOM 561 C CA . ALA A 1 71 ? -4.239 -3.468 -7.714 1.00 94.38 71 ALA A CA 1
ATOM 562 C C . ALA A 1 71 ? -4.820 -4.667 -6.944 1.00 94.38 71 ALA A C 1
ATOM 564 O O . ALA A 1 71 ? -5.567 -4.481 -5.979 1.00 94.38 71 ALA A O 1
ATOM 565 N N . VAL A 1 72 ? -4.444 -5.897 -7.317 1.00 94.56 72 VAL A N 1
ATOM 566 C CA . VAL A 1 72 ? -4.844 -7.116 -6.593 1.00 94.56 72 VAL A CA 1
ATOM 567 C C . VAL A 1 72 ? -4.296 -7.099 -5.166 1.00 94.56 72 VAL A C 1
ATOM 569 O O . VAL A 1 72 ? -5.042 -7.339 -4.215 1.00 94.56 72 VAL A O 1
ATOM 572 N N . THR A 1 73 ? -3.020 -6.753 -4.993 1.00 90.19 73 THR A N 1
ATOM 573 C CA . THR A 1 73 ? -2.368 -6.677 -3.676 1.00 90.19 73 THR A CA 1
ATOM 574 C C . THR A 1 73 ? -3.037 -5.627 -2.789 1.00 90.19 73 THR A C 1
ATOM 576 O O . THR A 1 73 ? -3.311 -5.887 -1.615 1.00 90.19 73 THR A O 1
ATOM 579 N N . THR A 1 74 ? -3.386 -4.466 -3.350 1.00 92.88 74 THR A N 1
ATOM 580 C CA . THR A 1 74 ? -4.181 -3.437 -2.675 1.00 92.88 74 THR A CA 1
ATOM 581 C C . THR A 1 74 ? -5.548 -3.976 -2.264 1.00 92.88 74 THR A C 1
ATOM 583 O O . THR A 1 74 ? -5.908 -3.863 -1.095 1.00 92.88 74 THR A O 1
ATOM 586 N N . ALA A 1 75 ? -6.305 -4.600 -3.170 1.00 95.38 75 ALA A N 1
ATOM 587 C CA . ALA A 1 75 ? -7.632 -5.131 -2.858 1.00 95.38 75 ALA A CA 1
ATOM 588 C C . ALA A 1 75 ? -7.590 -6.168 -1.722 1.00 95.38 75 ALA A C 1
ATOM 590 O O . ALA A 1 75 ? -8.398 -6.102 -0.790 1.00 95.38 75 ALA A O 1
ATOM 591 N N . VAL A 1 76 ? -6.606 -7.073 -1.751 1.00 93.75 76 VAL A N 1
ATOM 592 C CA . VAL A 1 76 ? -6.372 -8.058 -0.686 1.00 93.75 76 VAL A CA 1
ATOM 593 C C . VAL A 1 76 ? -6.039 -7.365 0.635 1.00 93.75 76 VAL A C 1
ATOM 595 O O . VAL A 1 76 ? -6.637 -7.696 1.659 1.00 93.75 76 VAL A O 1
ATOM 598 N N . ALA A 1 77 ? -5.149 -6.368 0.630 1.00 90.12 77 ALA A N 1
ATOM 599 C CA . ALA A 1 77 ? -4.782 -5.628 1.836 1.00 90.12 77 ALA A CA 1
ATOM 600 C C . ALA A 1 77 ? -5.973 -4.865 2.442 1.00 90.12 77 ALA A C 1
ATOM 602 O O . ALA A 1 77 ? -6.167 -4.894 3.659 1.00 90.12 77 ALA A O 1
ATOM 603 N N . LEU A 1 78 ? -6.818 -4.239 1.615 1.00 93.56 78 LEU A N 1
ATOM 604 C CA . LEU A 1 78 ? -8.035 -3.555 2.068 1.00 93.56 78 LEU A CA 1
ATOM 605 C C . LEU A 1 78 ? -9.070 -4.539 2.625 1.00 93.56 78 LEU A C 1
ATOM 607 O O . LEU A 1 78 ? -9.666 -4.285 3.676 1.00 93.56 78 LEU A O 1
ATOM 611 N N . GLY A 1 79 ? -9.260 -5.680 1.958 1.00 91.88 79 GLY A N 1
ATOM 612 C CA . GLY A 1 79 ? -10.118 -6.761 2.441 1.00 91.88 79 GLY A CA 1
ATOM 613 C C . GLY A 1 79 ? -9.639 -7.303 3.788 1.00 91.88 79 GLY A C 1
ATOM 614 O O . GLY A 1 79 ? -10.436 -7.456 4.718 1.00 91.88 79 GLY A O 1
ATOM 615 N N . TRP A 1 80 ? -8.328 -7.506 3.931 1.00 91.50 80 TRP A N 1
ATOM 616 C CA . TRP A 1 80 ? -7.713 -7.957 5.174 1.00 91.50 80 TRP A CA 1
ATOM 617 C C . TRP A 1 80 ? -7.853 -6.913 6.291 1.00 91.50 80 TRP A C 1
ATOM 619 O O . TRP A 1 80 ? -8.266 -7.262 7.399 1.00 91.50 80 TRP A O 1
ATOM 629 N N . ALA A 1 81 ? -7.619 -5.630 6.002 1.00 88.00 81 ALA A N 1
ATOM 630 C CA . ALA A 1 81 ? -7.829 -4.529 6.945 1.00 88.00 81 ALA A CA 1
ATOM 631 C C . ALA A 1 81 ? -9.269 -4.489 7.464 1.00 88.00 81 ALA A C 1
ATOM 633 O O . ALA A 1 81 ? -9.505 -4.465 8.675 1.00 88.00 81 ALA A O 1
ATOM 634 N N . ARG A 1 82 ? -10.245 -4.574 6.557 1.00 89.44 82 ARG A N 1
ATOM 635 C CA . ARG A 1 82 ? -11.666 -4.621 6.910 1.00 89.44 82 ARG A CA 1
ATOM 636 C C . ARG A 1 82 ? -12.014 -5.852 7.743 1.00 89.44 82 ARG A C 1
ATOM 638 O O . ARG A 1 82 ? -12.760 -5.744 8.715 1.00 89.44 82 ARG A O 1
ATOM 645 N N . TRP A 1 83 ? -11.484 -7.020 7.384 1.00 87.75 83 TRP A N 1
ATOM 646 C CA . TRP A 1 83 ? -11.722 -8.254 8.128 1.00 87.75 83 TRP A CA 1
ATOM 647 C C . TRP A 1 83 ? -11.145 -8.187 9.546 1.00 87.75 83 TRP A C 1
ATOM 649 O O . TRP A 1 83 ? -11.850 -8.511 10.500 1.00 87.75 83 TRP A O 1
ATOM 659 N N . GLN A 1 84 ? -9.916 -7.694 9.712 1.00 85.56 84 GLN A N 1
ATOM 660 C CA . GLN A 1 84 ? -9.283 -7.568 11.026 1.00 85.56 84 GLN A CA 1
ATOM 661 C C . GLN A 1 84 ? -10.021 -6.587 11.935 1.00 85.56 84 GLN A C 1
ATOM 663 O O . GLN A 1 84 ? -10.251 -6.916 13.099 1.00 85.56 84 GLN A O 1
ATOM 668 N N . ALA A 1 85 ? -10.467 -5.444 11.405 1.00 81.50 85 ALA A N 1
ATOM 669 C CA . ALA A 1 85 ? -11.288 -4.496 12.157 1.00 81.50 85 ALA A CA 1
ATOM 670 C C . ALA A 1 85 ? -12.589 -5.144 12.677 1.00 81.50 85 ALA A C 1
ATOM 672 O O . ALA A 1 85 ? -12.942 -4.990 13.843 1.00 81.50 85 ALA A O 1
ATOM 673 N N . ARG A 1 86 ? -13.259 -5.961 11.852 1.00 79.88 86 ARG A N 1
ATOM 674 C CA . ARG A 1 86 ? -14.483 -6.687 12.245 1.00 79.88 86 ARG A CA 1
ATOM 675 C C . ARG A 1 86 ? -14.231 -7.832 13.229 1.00 79.88 86 ARG A C 1
ATOM 677 O O . ARG A 1 86 ? -15.070 -8.113 14.078 1.00 79.88 86 ARG A O 1
ATOM 684 N N . VAL A 1 87 ? -13.102 -8.533 13.119 1.00 79.94 87 VAL A N 1
ATOM 685 C CA . VAL A 1 87 ? -12.731 -9.591 14.078 1.00 79.94 87 VAL A CA 1
ATOM 686 C C . VAL A 1 87 ? -12.453 -8.993 15.457 1.00 79.94 87 VAL A C 1
ATOM 688 O O . VAL A 1 87 ? -12.818 -9.601 16.462 1.00 79.94 87 VAL A O 1
ATOM 691 N N . ILE A 1 88 ? -11.841 -7.805 15.510 1.00 69.94 88 ILE A N 1
ATOM 692 C CA . ILE A 1 88 ? -11.675 -7.044 16.755 1.00 69.94 88 ILE A CA 1
ATOM 693 C C . ILE A 1 88 ? -13.040 -6.712 17.352 1.00 69.94 88 ILE A C 1
ATOM 695 O O . ILE A 1 88 ? -13.238 -6.938 18.542 1.00 69.94 88 ILE A O 1
ATOM 699 N N . ASP A 1 89 ? -13.986 -6.265 16.522 1.00 65.94 89 ASP A N 1
ATOM 700 C CA . ASP A 1 89 ? -15.335 -5.912 16.967 1.00 65.94 89 ASP A CA 1
ATOM 701 C C . ASP A 1 89 ? -16.028 -7.023 17.752 1.00 65.94 89 ASP A C 1
ATOM 703 O O . ASP A 1 89 ? -16.564 -6.801 18.832 1.00 65.94 89 ASP A O 1
ATOM 707 N N . ARG A 1 90 ? -15.894 -8.257 17.269 1.00 62.53 90 ARG A N 1
ATOM 708 C CA . ARG A 1 90 ? -16.486 -9.430 17.917 1.00 62.53 90 ARG A CA 1
ATOM 709 C C . ARG A 1 90 ? -15.811 -9.826 19.229 1.00 62.53 90 ARG A C 1
ATOM 711 O O . ARG A 1 90 ? -16.465 -10.410 20.081 1.00 62.53 90 ARG A O 1
ATOM 718 N N . ARG A 1 91 ? -14.504 -9.584 19.376 1.00 62.47 91 ARG A N 1
ATOM 719 C CA . ARG A 1 91 ? -13.727 -10.037 20.547 1.00 62.47 91 ARG A CA 1
ATOM 720 C C . ARG A 1 91 ? -13.659 -9.007 21.664 1.00 62.47 91 ARG A C 1
ATOM 722 O O . ARG A 1 91 ? -13.482 -9.388 22.812 1.00 62.47 91 ARG A O 1
ATOM 729 N N . ALA A 1 92 ? -13.748 -7.726 21.325 1.00 59.38 92 ALA A N 1
ATOM 730 C CA . ALA A 1 92 ? -13.494 -6.641 22.263 1.00 59.38 92 ALA A CA 1
ATOM 731 C C . ALA A 1 92 ? -14.742 -6.162 23.026 1.00 59.38 92 ALA A C 1
ATOM 733 O O . ALA A 1 92 ? -14.633 -5.206 23.782 1.00 59.38 92 ALA A O 1
ATOM 734 N N . GLY A 1 93 ? -15.906 -6.797 22.829 1.00 52.44 93 GLY A N 1
ATOM 735 C CA . GLY A 1 93 ? -17.058 -6.680 23.731 1.00 52.44 93 GLY A CA 1
ATOM 736 C C . GLY A 1 93 ? -17.490 -5.255 24.099 1.00 52.44 93 GLY A C 1
ATOM 737 O O . GLY A 1 93 ? -17.803 -5.019 25.257 1.00 52.44 93 GLY A O 1
ATOM 738 N N . GLY A 1 94 ? -17.510 -4.315 23.145 1.00 52.31 94 GLY A N 1
ATOM 739 C CA . GLY A 1 94 ? -17.998 -2.952 23.402 1.00 52.31 94 GLY A CA 1
ATOM 740 C C . GLY A 1 94 ? -16.950 -1.942 23.883 1.00 52.31 94 GLY A C 1
ATOM 741 O O . GLY A 1 94 ? -17.243 -1.138 24.758 1.00 52.31 94 GLY A O 1
ATOM 742 N N . ILE A 1 95 ? -15.743 -1.922 23.300 1.00 53.75 95 ILE A N 1
ATOM 743 C CA . ILE A 1 95 ? -14.860 -0.743 23.420 1.00 53.75 95 ILE A CA 1
ATOM 744 C C . ILE A 1 95 ? -15.644 0.495 22.957 1.00 53.75 95 ILE A C 1
ATOM 746 O O . ILE A 1 95 ? -16.133 0.498 21.827 1.00 53.75 95 ILE A O 1
ATOM 750 N N . GLU A 1 96 ? -15.727 1.546 23.777 1.00 53.72 96 GLU A N 1
ATOM 751 C CA . GLU A 1 96 ? -16.285 2.839 23.367 1.00 53.72 96 GLU A CA 1
ATOM 752 C C . GLU A 1 96 ? -15.458 3.420 22.209 1.00 53.72 96 GLU A C 1
ATOM 754 O O . GLU A 1 96 ? -14.342 3.924 22.366 1.00 53.72 96 GLU A O 1
ATOM 759 N N . ARG A 1 97 ? -15.991 3.317 20.989 1.00 63.16 97 ARG A N 1
ATOM 760 C CA . ARG A 1 97 ? -15.323 3.794 19.771 1.00 63.16 97 ARG A CA 1
ATOM 761 C C . ARG A 1 97 ? -15.702 5.235 19.482 1.00 63.16 97 ARG A C 1
ATOM 763 O O . ARG A 1 97 ? -16.373 5.533 18.496 1.00 63.16 97 ARG A O 1
ATOM 770 N N . GLY A 1 98 ? -15.237 6.128 20.348 1.00 66.50 98 GLY A N 1
ATOM 771 C CA . GLY A 1 98 ? -15.324 7.564 20.118 1.00 66.50 98 GLY A CA 1
ATOM 772 C C . GLY A 1 98 ? -14.548 7.998 18.869 1.00 66.50 98 GLY A C 1
ATOM 773 O O . GLY A 1 98 ? -13.583 7.355 18.443 1.00 66.50 98 GLY A O 1
ATOM 774 N N . ILE A 1 99 ? -14.942 9.137 18.295 1.00 69.88 99 ILE A N 1
ATOM 775 C CA . ILE A 1 99 ? -14.275 9.754 17.133 1.00 69.88 99 ILE A CA 1
ATOM 776 C C . ILE A 1 99 ? -12.773 9.957 17.407 1.00 69.88 99 ILE A C 1
ATOM 778 O O . ILE A 1 99 ? -11.951 9.745 16.514 1.00 69.88 99 ILE A O 1
ATOM 782 N N . ALA A 1 100 ? -12.412 10.282 18.653 1.00 69.00 100 ALA A N 1
ATOM 783 C CA . ALA A 1 100 ? -11.029 10.444 19.094 1.00 69.00 100 ALA A CA 1
ATOM 784 C C . ALA A 1 100 ? -10.192 9.166 18.901 1.00 69.00 100 ALA A C 1
ATOM 786 O O . ALA A 1 100 ? -9.104 9.234 18.336 1.00 69.00 100 ALA A O 1
ATOM 787 N N . THR A 1 101 ? -10.715 7.995 19.278 1.00 70.69 101 THR A N 1
ATOM 788 C CA . THR A 1 101 ? -10.024 6.698 19.142 1.00 70.69 101 THR A CA 1
ATOM 789 C C . THR A 1 101 ? -9.786 6.328 17.678 1.00 70.69 101 THR A C 1
ATOM 791 O O . THR A 1 101 ? -8.747 5.775 17.316 1.00 70.69 101 THR A O 1
ATOM 794 N N . VAL A 1 102 ? -10.738 6.659 16.803 1.00 72.12 102 VAL A N 1
ATOM 795 C CA . VAL A 1 102 ? -10.618 6.423 15.358 1.00 72.12 102 VAL A CA 1
ATOM 796 C C . VAL A 1 102 ? -9.553 7.337 14.750 1.00 72.12 102 VAL A C 1
ATOM 798 O O . VAL A 1 102 ? -8.714 6.871 13.979 1.00 72.12 102 VAL A O 1
ATOM 801 N N . ALA A 1 103 ? -9.561 8.621 15.117 1.00 74.94 103 ALA A N 1
ATOM 802 C CA . ALA A 1 103 ? -8.606 9.605 14.618 1.00 74.94 103 ALA A CA 1
ATOM 803 C C . ALA A 1 103 ? -7.168 9.279 15.047 1.00 74.94 103 ALA A C 1
ATOM 805 O O . ALA A 1 103 ? -6.263 9.285 14.214 1.00 74.94 103 ALA A O 1
ATOM 806 N N . THR A 1 104 ? -6.956 8.927 16.316 1.00 72.56 104 THR A N 1
ATOM 807 C CA . THR A 1 104 ? -5.627 8.563 16.829 1.00 72.56 104 THR A CA 1
ATOM 808 C C . THR A 1 104 ? -5.113 7.273 16.197 1.00 72.56 104 THR A C 1
ATOM 810 O O . THR A 1 104 ? -3.957 7.225 15.779 1.00 72.56 104 THR A O 1
ATOM 813 N N . THR A 1 105 ? -5.974 6.261 16.035 1.00 72.69 105 THR A N 1
ATOM 814 C CA . THR A 1 105 ? -5.614 5.011 15.344 1.00 72.69 105 THR A CA 1
ATOM 815 C C . THR A 1 105 ? -5.232 5.273 13.890 1.00 72.69 105 THR A C 1
ATOM 817 O O . THR A 1 105 ? -4.244 4.718 13.417 1.00 72.69 105 THR A O 1
ATOM 820 N N . PHE A 1 106 ? -5.976 6.133 13.185 1.00 79.19 106 PHE A N 1
ATOM 821 C CA . PHE A 1 106 ? -5.647 6.522 11.815 1.00 79.19 106 PHE A CA 1
ATOM 822 C C . PHE A 1 106 ? -4.282 7.206 11.747 1.00 79.19 106 PHE A C 1
ATOM 824 O O . PHE A 1 106 ? -3.407 6.711 11.049 1.00 79.19 106 PHE A O 1
ATOM 831 N N . VAL A 1 107 ? -4.068 8.294 12.497 1.00 78.88 107 VAL A N 1
ATOM 832 C CA . VAL A 1 107 ? -2.810 9.065 12.452 1.00 78.88 107 VAL A CA 1
ATOM 833 C C . VAL A 1 107 ? -1.608 8.173 12.765 1.00 78.88 107 VAL A C 1
ATOM 835 O O . VAL A 1 107 ? -0.622 8.176 12.027 1.00 78.88 107 VAL A O 1
ATOM 838 N N . ALA A 1 108 ? -1.720 7.353 13.808 1.00 76.12 108 ALA A N 1
ATOM 839 C CA . ALA A 1 108 ? -0.689 6.400 14.187 1.00 76.12 108 ALA A CA 1
ATOM 840 C C . ALA A 1 108 ? -0.396 5.390 13.074 1.00 76.12 108 ALA A C 1
ATOM 842 O O . ALA A 1 108 ? 0.750 5.220 12.654 1.00 76.12 108 ALA A O 1
ATOM 843 N N . ALA A 1 109 ? -1.440 4.742 12.558 1.00 74.25 109 ALA A N 1
ATOM 844 C CA . ALA A 1 109 ? -1.308 3.741 11.514 1.00 74.25 109 ALA A CA 1
ATOM 845 C C . ALA A 1 109 ? -0.807 4.322 10.185 1.00 74.25 109 ALA A C 1
ATOM 847 O O . ALA A 1 109 ? -0.137 3.614 9.435 1.00 74.25 109 ALA A O 1
ATOM 848 N N . SER A 1 110 ? -1.099 5.588 9.884 1.00 75.81 110 SER A N 1
ATOM 849 C CA . SER A 1 110 ? -0.644 6.267 8.669 1.00 75.81 110 SER A CA 1
ATOM 850 C C . SER A 1 110 ? 0.866 6.454 8.658 1.00 75.81 110 SER A C 1
ATOM 852 O O . SER A 1 110 ? 1.501 6.182 7.644 1.00 75.81 110 SER A O 1
ATOM 854 N N . VAL A 1 111 ? 1.479 6.818 9.785 1.00 78.56 111 VAL A N 1
ATOM 855 C CA . VAL A 1 111 ? 2.932 7.057 9.857 1.00 78.56 111 VAL A CA 1
ATOM 856 C C . VAL A 1 111 ? 3.714 5.756 10.040 1.00 78.56 111 VAL A C 1
ATOM 858 O O . VAL A 1 111 ? 4.746 5.545 9.397 1.00 78.56 111 VAL A O 1
ATOM 861 N N . VAL A 1 112 ? 3.215 4.851 10.883 1.00 77.81 112 VAL A N 1
ATOM 862 C CA . VAL A 1 112 ? 3.922 3.608 11.207 1.00 77.81 112 VAL A CA 1
ATOM 863 C C . VAL A 1 112 ? 4.041 2.712 9.971 1.00 77.81 112 VAL A C 1
ATOM 865 O O . VAL A 1 112 ? 3.103 2.577 9.187 1.00 77.81 112 VAL A O 1
ATOM 868 N N . ALA A 1 113 ? 5.215 2.102 9.790 1.00 75.06 113 ALA A N 1
ATOM 869 C CA . ALA A 1 113 ? 5.572 1.252 8.649 1.00 75.06 113 ALA A CA 1
ATOM 870 C C . ALA A 1 113 ? 5.556 1.932 7.266 1.00 75.06 113 ALA A C 1
ATOM 872 O O . ALA A 1 113 ? 5.749 1.258 6.261 1.00 75.06 113 ALA A O 1
ATOM 873 N N . SER A 1 114 ? 5.393 3.251 7.174 1.00 78.75 114 SER A N 1
ATOM 874 C CA . SER A 1 114 ? 5.519 3.977 5.900 1.00 78.75 114 SER A CA 1
ATOM 875 C C . SER A 1 114 ? 6.951 4.017 5.339 1.00 78.75 114 SER A C 1
ATOM 877 O O . SER A 1 114 ? 7.094 3.884 4.121 1.00 78.75 114 SER A O 1
ATOM 879 N N . PRO A 1 115 ? 8.026 4.067 6.161 1.00 79.19 115 PRO A N 1
ATOM 880 C CA . PRO A 1 115 ? 9.398 3.909 5.665 1.00 79.19 115 PRO A CA 1
ATOM 881 C C . PRO A 1 115 ? 9.673 2.559 4.982 1.00 79.19 115 PRO A C 1
ATOM 883 O O . PRO A 1 115 ? 10.601 2.455 4.186 1.00 79.19 115 PRO A O 1
ATOM 886 N N . ALA A 1 116 ? 8.851 1.529 5.218 1.00 77.50 116 ALA A N 1
ATOM 887 C CA . ALA A 1 116 ? 8.989 0.235 4.542 1.00 77.50 116 ALA A CA 1
ATOM 888 C C . ALA A 1 116 ? 8.624 0.281 3.042 1.00 77.50 116 ALA A C 1
ATOM 890 O O . ALA A 1 116 ? 8.819 -0.705 2.341 1.00 77.50 116 ALA A O 1
ATOM 891 N N . SER A 1 117 ? 8.149 1.424 2.534 1.00 82.69 117 SER A N 1
ATOM 892 C CA . SER A 1 117 ? 7.964 1.683 1.099 1.00 82.69 117 SER A CA 1
ATOM 893 C C . SER A 1 117 ? 9.253 2.087 0.366 1.00 82.69 117 SER A C 1
ATOM 895 O O . SER A 1 117 ? 9.263 2.114 -0.866 1.00 82.69 117 SER A O 1
ATOM 897 N N . ILE A 1 118 ? 10.342 2.395 1.088 1.00 80.88 118 ILE A N 1
ATOM 898 C CA . ILE A 1 118 ? 11.620 2.829 0.496 1.00 80.88 118 ILE A CA 1
ATOM 899 C C . ILE A 1 118 ? 12.223 1.766 -0.439 1.00 80.88 118 ILE A C 1
ATOM 901 O O . ILE A 1 118 ? 12.628 2.136 -1.538 1.00 80.88 118 ILE A O 1
ATOM 905 N N . PRO A 1 119 ? 12.270 0.463 -0.091 1.00 79.62 119 PRO A N 1
ATOM 906 C CA . PRO A 1 119 ? 12.760 -0.558 -1.018 1.00 79.62 119 PRO A CA 1
ATOM 907 C C . PRO A 1 119 ? 12.017 -0.557 -2.359 1.00 79.62 119 PRO A C 1
ATOM 909 O O . PRO A 1 119 ? 12.652 -0.627 -3.408 1.00 79.62 119 PRO A O 1
ATOM 912 N N . LEU A 1 120 ? 10.691 -0.395 -2.330 1.00 79.25 120 LEU A N 1
ATOM 913 C CA . LEU A 1 120 ? 9.875 -0.281 -3.537 1.00 79.25 120 LEU A CA 1
ATOM 914 C C . LEU A 1 120 ? 10.230 0.982 -4.338 1.00 79.25 120 LEU A C 1
ATOM 916 O O . LEU A 1 120 ? 10.382 0.899 -5.550 1.00 79.25 120 LEU A O 1
ATOM 920 N N . LEU A 1 121 ? 10.451 2.126 -3.675 1.00 86.00 121 LEU A N 1
ATOM 921 C CA . LEU A 1 121 ? 10.890 3.362 -4.343 1.00 86.00 121 LEU A CA 1
ATOM 922 C C . LEU A 1 121 ? 12.209 3.167 -5.096 1.00 86.00 121 LEU A C 1
ATOM 924 O O . LEU A 1 121 ? 12.361 3.661 -6.209 1.00 86.00 121 LEU A O 1
ATOM 928 N N . LEU A 1 122 ? 13.171 2.464 -4.492 1.00 84.62 122 LEU A N 1
ATOM 929 C CA . LEU A 1 122 ? 14.468 2.204 -5.119 1.00 84.62 122 LEU A CA 1
ATOM 930 C C . LEU A 1 122 ? 14.327 1.314 -6.358 1.00 84.62 122 LEU A C 1
ATOM 932 O O . LEU A 1 122 ? 14.993 1.562 -7.364 1.00 84.62 122 LEU A O 1
ATOM 936 N N . ILE A 1 123 ? 13.439 0.318 -6.306 1.00 83.44 123 ILE A N 1
ATOM 937 C CA . ILE A 1 123 ? 13.140 -0.544 -7.453 1.00 83.44 123 ILE A CA 1
ATOM 938 C C . ILE A 1 123 ? 12.479 0.269 -8.565 1.00 83.44 123 ILE A C 1
ATOM 940 O O . ILE A 1 123 ? 12.969 0.259 -9.688 1.00 83.44 123 ILE A O 1
ATOM 944 N N . GLU A 1 124 ? 11.431 1.031 -8.259 1.00 86.88 124 GLU A N 1
ATOM 945 C CA . GLU A 1 124 ? 10.715 1.842 -9.253 1.00 86.88 124 GLU A CA 1
ATOM 946 C C . GLU A 1 124 ? 11.590 2.960 -9.825 1.00 86.88 124 GLU A C 1
ATOM 948 O O . GLU A 1 124 ? 11.500 3.309 -11.003 1.00 86.88 124 GLU A O 1
ATOM 953 N N . ARG A 1 125 ? 12.532 3.480 -9.031 1.00 87.00 125 ARG A N 1
ATOM 954 C CA . ARG A 1 125 ? 13.569 4.382 -9.531 1.00 87.00 125 ARG A CA 1
ATOM 955 C C . ARG A 1 125 ? 14.468 3.681 -10.546 1.00 87.00 125 ARG A C 1
ATOM 957 O O . ARG A 1 125 ? 14.751 4.277 -11.583 1.00 87.00 125 ARG A O 1
ATOM 964 N N . ALA A 1 126 ? 14.896 2.446 -10.288 1.00 84.69 126 ALA A N 1
ATOM 965 C CA . ALA A 1 126 ? 15.657 1.672 -11.265 1.00 84.69 126 ALA A CA 1
ATOM 966 C C . ALA A 1 126 ? 14.827 1.404 -12.533 1.00 84.69 126 ALA A C 1
ATOM 968 O O . ALA A 1 126 ? 15.330 1.639 -13.628 1.00 84.69 126 ALA A O 1
ATOM 969 N N . ARG A 1 127 ? 13.541 1.044 -12.390 1.00 83.62 127 ARG A N 1
ATOM 970 C CA . ARG A 1 127 ? 12.598 0.885 -13.514 1.00 83.62 127 ARG A CA 1
ATOM 971 C C . ARG A 1 127 ? 12.464 2.145 -14.357 1.00 83.62 127 ARG A C 1
ATOM 973 O O . ARG A 1 127 ? 12.499 2.067 -15.578 1.00 83.62 127 ARG A O 1
ATOM 980 N N . SER A 1 128 ? 12.393 3.308 -13.710 1.00 86.25 128 SER A N 1
ATOM 981 C CA . SER A 1 128 ? 12.245 4.597 -14.395 1.00 86.25 128 SER A CA 1
ATOM 982 C C . SER A 1 128 ? 13.412 4.958 -15.328 1.00 86.25 128 SER A C 1
ATOM 984 O O . SER A 1 128 ? 13.273 5.825 -16.197 1.00 86.25 128 SER A O 1
ATOM 986 N N . LEU A 1 129 ? 14.562 4.304 -15.130 1.00 87.06 129 LEU A N 1
ATOM 987 C CA . LEU A 1 129 ? 15.813 4.508 -15.858 1.00 87.06 129 LEU A CA 1
ATOM 988 C C . LEU A 1 129 ? 16.130 3.357 -16.832 1.00 87.06 129 LEU A C 1
ATOM 990 O O . LEU A 1 129 ? 17.138 3.424 -17.536 1.00 87.06 129 LEU A O 1
ATOM 994 N N . GLU A 1 130 ? 15.316 2.295 -16.877 1.00 83.69 130 GLU A N 1
ATOM 995 C CA . GLU A 1 130 ? 15.563 1.143 -17.752 1.00 83.69 130 GLU A CA 1
ATOM 996 C C . GLU A 1 130 ? 15.574 1.569 -19.226 1.00 83.69 130 GLU A C 1
ATOM 998 O O . GLU A 1 130 ? 14.620 2.159 -19.719 1.00 83.69 130 GLU A O 1
ATOM 1003 N N . GLY A 1 131 ? 16.666 1.269 -19.937 1.00 80.00 131 GLY A N 1
ATOM 1004 C CA . GLY A 1 131 ? 16.810 1.599 -21.360 1.00 80.00 131 GLY A CA 1
ATOM 1005 C C . GLY A 1 131 ? 17.084 3.077 -21.667 1.00 80.00 131 GLY A C 1
ATOM 1006 O O . GLY A 1 131 ? 17.154 3.440 -22.840 1.00 80.00 131 GLY A O 1
ATOM 1007 N N . CYS A 1 132 ? 17.273 3.924 -20.650 1.00 84.50 132 CYS A N 1
ATOM 1008 C CA . CYS A 1 132 ? 17.524 5.353 -20.825 1.00 84.50 132 CYS A CA 1
ATOM 1009 C C . CYS A 1 132 ? 19.016 5.713 -20.914 1.00 84.50 132 CYS A C 1
ATOM 1011 O O . CYS A 1 132 ? 19.857 5.057 -20.292 1.00 84.50 132 CYS A O 1
ATOM 1013 N N . PRO A 1 133 ? 19.360 6.817 -21.603 1.00 82.44 133 PRO A N 1
ATOM 1014 C CA . PRO A 1 133 ? 20.672 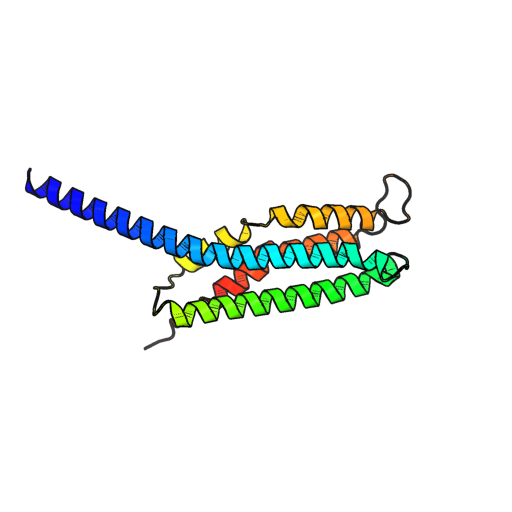7.445 -21.481 1.00 82.44 133 PRO A CA 1
ATOM 1015 C C . PRO A 1 133 ? 20.974 7.852 -20.030 1.00 82.44 133 PRO A C 1
ATOM 1017 O O . PRO A 1 133 ? 20.076 8.237 -19.277 1.00 82.44 133 PRO A O 1
ATOM 1020 N N . ALA A 1 134 ? 22.252 7.807 -19.642 1.00 77.62 134 ALA A N 1
ATOM 1021 C CA . ALA A 1 134 ? 22.679 8.129 -18.283 1.00 77.62 134 ALA A CA 1
ATOM 1022 C C . ALA A 1 134 ? 22.197 9.527 -17.848 1.00 77.62 134 ALA A C 1
ATOM 1024 O O . ALA A 1 134 ? 22.461 10.525 -18.514 1.00 77.62 134 ALA A O 1
ATOM 1025 N N . GLY A 1 135 ? 21.496 9.589 -16.712 1.00 70.38 135 GLY A N 1
ATOM 1026 C CA . GLY A 1 135 ? 20.991 10.837 -16.130 1.00 70.38 135 GLY A CA 1
ATOM 1027 C C . GLY A 1 135 ? 19.605 11.280 -16.613 1.00 70.38 135 GLY A C 1
ATOM 1028 O O . GLY A 1 135 ? 19.103 12.279 -16.102 1.00 70.38 135 GLY A O 1
ATOM 1029 N N . ILE A 1 136 ? 18.961 10.546 -17.529 1.00 81.38 136 ILE A N 1
ATOM 1030 C CA . ILE A 1 136 ? 17.620 10.863 -18.043 1.00 81.38 136 ILE A CA 1
ATOM 1031 C C . ILE A 1 136 ? 16.627 9.774 -17.620 1.00 81.38 136 ILE A C 1
ATOM 1033 O O . ILE A 1 136 ? 16.900 8.585 -17.740 1.00 81.38 136 ILE A O 1
ATOM 1037 N N . THR A 1 137 ? 15.461 10.183 -17.123 1.00 82.06 137 THR A N 1
ATOM 1038 C CA . THR A 1 137 ? 14.321 9.304 -16.814 1.00 82.06 137 THR A CA 1
ATOM 1039 C C . THR A 1 137 ? 13.337 9.286 -17.976 1.00 82.06 137 THR A C 1
ATOM 1041 O O . THR A 1 137 ? 12.773 10.331 -18.300 1.00 82.06 137 THR A O 1
ATOM 1044 N N . CYS A 1 138 ? 13.099 8.115 -18.569 1.00 86.31 138 CYS A N 1
ATOM 1045 C CA . CYS A 1 138 ? 12.137 7.942 -19.666 1.00 86.31 138 CYS A CA 1
ATOM 1046 C C . CYS A 1 138 ? 10.800 7.376 -19.180 1.00 86.31 138 CYS A C 1
ATOM 1048 O O . CYS A 1 138 ? 9.777 7.656 -19.794 1.00 86.31 138 CYS A O 1
ATOM 1050 N N . HIS A 1 139 ? 10.807 6.628 -18.070 1.00 87.38 139 HIS A N 1
ATOM 1051 C CA . HIS A 1 139 ? 9.643 5.898 -17.565 1.00 87.38 139 HIS A CA 1
ATOM 1052 C C . HIS A 1 139 ? 9.161 6.466 -16.222 1.00 87.38 139 HIS A C 1
ATOM 1054 O O . HIS A 1 139 ? 9.317 5.860 -15.159 1.00 87.38 139 HIS A O 1
ATOM 1060 N N . PHE A 1 140 ? 8.603 7.680 -16.241 1.00 89.50 140 PHE A N 1
ATOM 1061 C CA . PHE A 1 140 ? 8.081 8.336 -15.031 1.00 89.50 140 PHE A CA 1
ATOM 1062 C C . PHE A 1 140 ? 6.868 7.622 -14.426 1.00 89.50 140 PHE A C 1
ATOM 1064 O O . PHE A 1 140 ? 6.591 7.763 -13.235 1.00 89.50 140 PHE A O 1
ATOM 1071 N N . GLU A 1 141 ? 6.159 6.841 -15.228 1.00 90.81 141 GLU A N 1
ATOM 1072 C CA . GLU A 1 141 ? 5.021 6.020 -14.842 1.00 90.81 141 GLU A CA 1
ATOM 1073 C C . GLU A 1 141 ? 5.340 5.048 -13.692 1.00 90.81 141 GLU A C 1
ATOM 1075 O O . GLU A 1 141 ? 4.490 4.849 -12.825 1.00 90.81 141 GLU A O 1
ATOM 1080 N N . ALA A 1 142 ? 6.575 4.542 -13.603 1.00 87.94 142 ALA A N 1
ATOM 1081 C CA . ALA A 1 142 ? 7.057 3.725 -12.484 1.00 87.94 142 ALA A CA 1
ATOM 1082 C C . ALA A 1 142 ? 7.040 4.499 -11.151 1.00 87.94 142 ALA A C 1
ATOM 1084 O O . ALA A 1 142 ? 6.553 4.027 -10.122 1.00 87.94 142 ALA A O 1
ATOM 1085 N N . ILE A 1 143 ? 7.501 5.754 -11.174 1.00 91.19 143 ILE A N 1
ATOM 1086 C CA . ILE A 1 143 ? 7.496 6.621 -9.988 1.00 91.19 143 ILE A CA 1
ATOM 1087 C C . ILE A 1 143 ? 6.056 6.980 -9.608 1.00 91.19 143 ILE A C 1
ATOM 1089 O O . ILE A 1 143 ? 5.711 6.965 -8.427 1.00 91.19 143 ILE A O 1
ATOM 1093 N N . TRP A 1 144 ? 5.192 7.260 -10.587 1.00 93.56 144 TRP A N 1
ATOM 1094 C CA . TRP A 1 144 ? 3.774 7.518 -10.326 1.00 93.56 144 TRP A CA 1
ATOM 1095 C C . TRP A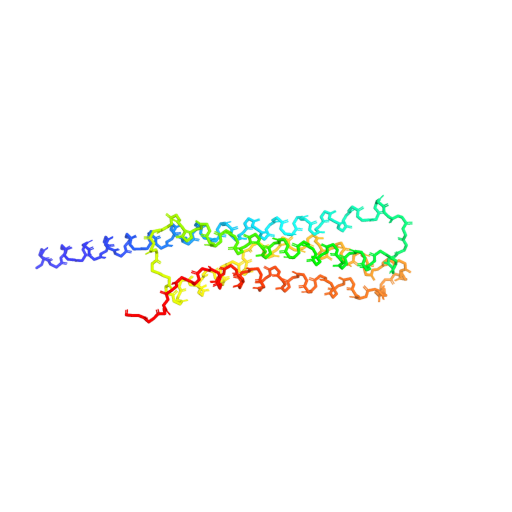 1 144 ? 3.051 6.309 -9.732 1.00 93.56 144 TRP A C 1
ATOM 1097 O O . TRP A 1 144 ? 2.225 6.486 -8.834 1.00 93.56 144 TRP A O 1
ATOM 1107 N N . LEU A 1 145 ? 3.395 5.093 -10.165 1.00 91.12 145 LEU A N 1
ATOM 1108 C CA . LEU A 1 145 ? 2.897 3.864 -9.556 1.00 91.12 145 LEU A CA 1
ATOM 1109 C C . LEU A 1 145 ? 3.310 3.787 -8.081 1.00 91.12 145 LEU A C 1
ATOM 1111 O O . LEU A 1 145 ? 2.452 3.577 -7.223 1.00 91.12 145 LEU A O 1
ATOM 1115 N N . TRP A 1 146 ? 4.579 4.059 -7.759 1.00 93.56 146 TRP A N 1
ATOM 1116 C CA . TRP A 1 146 ? 5.021 4.131 -6.365 1.00 93.56 146 TRP A CA 1
ATOM 1117 C C . TRP A 1 146 ? 4.248 5.179 -5.560 1.00 93.56 146 TRP A C 1
ATOM 1119 O O . TRP A 1 146 ? 3.791 4.874 -4.462 1.00 93.56 146 TRP A O 1
ATOM 1129 N N . VAL A 1 147 ? 4.049 6.391 -6.093 1.00 94.56 147 VAL A N 1
ATOM 1130 C CA . VAL A 1 147 ? 3.287 7.455 -5.411 1.00 94.56 147 VAL A CA 1
ATOM 1131 C C . VAL A 1 147 ? 1.853 7.003 -5.121 1.00 94.56 147 VAL A C 1
ATOM 1133 O O . VAL A 1 147 ? 1.352 7.205 -4.012 1.00 94.56 147 VAL A O 1
ATOM 1136 N N . ALA A 1 148 ? 1.196 6.349 -6.081 1.00 94.06 148 ALA A N 1
ATOM 1137 C CA . ALA A 1 148 ? -0.147 5.810 -5.893 1.00 94.06 148 ALA A CA 1
ATOM 1138 C C . ALA A 1 148 ? -0.174 4.728 -4.800 1.00 94.06 148 ALA A C 1
ATOM 1140 O O . ALA A 1 148 ? -1.012 4.770 -3.896 1.00 94.06 148 ALA A O 1
ATOM 1141 N N . LEU A 1 149 ? 0.776 3.790 -4.824 1.00 92.38 149 LEU A N 1
ATOM 1142 C CA . LEU A 1 149 ? 0.870 2.722 -3.826 1.00 92.38 149 LEU A CA 1
ATOM 1143 C C . LEU A 1 149 ? 1.257 3.256 -2.444 1.00 92.38 149 LEU A C 1
ATOM 1145 O O . LEU A 1 149 ? 0.741 2.752 -1.443 1.00 92.38 149 LEU A O 1
ATOM 1149 N N . PHE A 1 150 ? 2.082 4.306 -2.392 1.00 91.88 150 PHE A N 1
ATOM 1150 C CA . 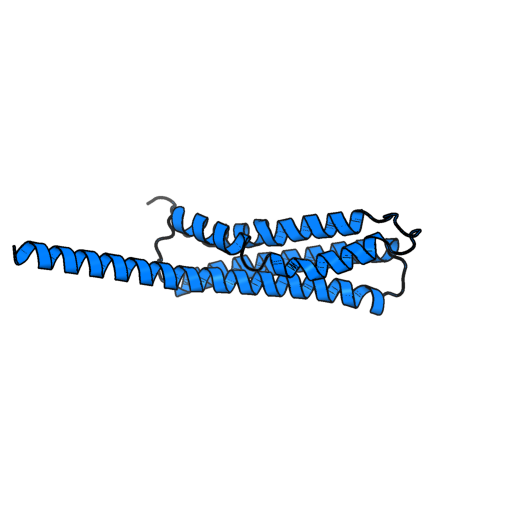PHE A 1 150 ? 2.390 5.085 -1.196 1.00 91.88 150 PHE A CA 1
ATOM 1151 C C . PHE A 1 150 ? 1.120 5.675 -0.590 1.00 91.88 150 PHE A C 1
ATOM 1153 O O . PHE A 1 150 ? 0.835 5.427 0.580 1.00 91.88 150 PHE A O 1
ATOM 1160 N N . ALA A 1 151 ? 0.304 6.369 -1.387 1.00 93.50 151 ALA A N 1
ATOM 1161 C CA . ALA A 1 151 ? -0.974 6.916 -0.937 1.00 93.50 151 ALA A CA 1
ATOM 1162 C C . ALA A 1 151 ? -1.930 5.821 -0.432 1.00 93.50 151 ALA A C 1
ATOM 1164 O O . ALA A 1 151 ? -2.602 6.003 0.586 1.00 93.50 151 ALA A O 1
ATOM 1165 N N . VAL A 1 152 ? -1.952 4.650 -1.076 1.00 92.75 152 VAL A N 1
ATOM 1166 C CA . VAL A 1 152 ? -2.738 3.500 -0.608 1.00 92.75 152 VAL A CA 1
ATOM 1167 C C . VAL A 1 152 ? -2.269 3.025 0.769 1.00 92.75 152 VAL A C 1
ATOM 1169 O O . VAL A 1 152 ? -3.081 2.886 1.685 1.00 92.75 152 VAL A O 1
ATOM 1172 N N . GLY A 1 153 ? -0.969 2.786 0.945 1.00 87.75 153 GLY A N 1
ATOM 1173 C CA . GLY A 1 153 ? -0.430 2.293 2.212 1.00 87.75 153 GLY A CA 1
ATOM 1174 C C . GLY A 1 153 ? -0.459 3.331 3.338 1.00 87.75 153 GLY A C 1
ATOM 1175 O O . GLY A 1 153 ? -0.634 2.969 4.503 1.00 87.75 153 GLY A O 1
ATOM 1176 N N . PHE A 1 154 ? -0.310 4.614 3.004 1.00 88.88 154 PHE A N 1
ATOM 1177 C CA . PHE A 1 154 ? -0.281 5.722 3.957 1.00 88.88 154 PHE A CA 1
ATOM 1178 C C . PHE A 1 154 ? -1.681 6.194 4.357 1.00 88.88 154 PHE A C 1
ATOM 1180 O O . PHE A 1 154 ? -1.911 6.456 5.529 1.00 88.88 154 PHE A O 1
ATOM 1187 N N . VAL A 1 155 ? -2.618 6.293 3.408 1.00 90.75 155 VAL A N 1
ATOM 1188 C CA . VAL A 1 155 ? -3.963 6.844 3.644 1.00 90.75 155 VAL A CA 1
ATOM 1189 C C . VAL A 1 155 ? -5.023 5.755 3.592 1.00 90.75 155 VAL A C 1
ATOM 1191 O O . VAL A 1 155 ? -5.784 5.591 4.543 1.00 90.75 155 VAL A O 1
ATOM 1194 N N . LEU A 1 156 ? -5.099 5.006 2.490 1.00 91.88 156 LEU A N 1
ATOM 1195 C CA . LEU A 1 156 ? -6.271 4.178 2.201 1.00 91.88 156 LEU A CA 1
ATOM 1196 C C . LEU A 1 156 ? -6.404 2.977 3.146 1.00 91.88 156 LEU A C 1
ATOM 1198 O O . LEU A 1 156 ? -7.488 2.744 3.676 1.00 91.88 156 LEU A O 1
ATOM 1202 N N . ILE A 1 157 ? -5.322 2.233 3.393 1.00 89.06 157 ILE A N 1
ATOM 1203 C CA . ILE A 1 157 ? -5.337 1.078 4.306 1.00 89.06 157 ILE A CA 1
ATOM 1204 C C . ILE A 1 157 ? -5.714 1.516 5.738 1.00 89.06 157 ILE A C 1
ATOM 1206 O O . ILE A 1 157 ? -6.670 0.952 6.286 1.00 89.06 157 ILE A O 1
ATOM 1210 N N . PRO A 1 158 ? -5.064 2.538 6.341 1.00 87.12 158 PRO A N 1
ATOM 1211 C CA . PRO A 1 158 ? -5.484 3.078 7.635 1.00 87.12 158 PRO A CA 1
ATOM 1212 C C . PRO A 1 158 ? -6.928 3.585 7.642 1.00 87.12 158 PRO A C 1
ATOM 1214 O O . PRO A 1 158 ? -7.662 3.299 8.586 1.00 87.12 158 PRO A O 1
ATOM 1217 N N . ALA A 1 159 ? -7.364 4.288 6.591 1.00 87.94 159 ALA A N 1
ATOM 1218 C CA . ALA A 1 159 ? -8.726 4.809 6.490 1.00 87.94 159 ALA A CA 1
ATOM 1219 C C . ALA A 1 159 ? -9.769 3.686 6.453 1.00 87.94 159 ALA A C 1
ATOM 1221 O O . ALA A 1 159 ? -10.762 3.751 7.176 1.00 87.94 159 ALA A O 1
ATOM 1222 N N . VAL A 1 160 ? -9.544 2.628 5.667 1.00 89.25 160 VAL A N 1
ATOM 1223 C CA . VAL A 1 160 ? -10.458 1.477 5.589 1.00 89.25 160 VAL A CA 1
ATOM 1224 C C . VAL A 1 160 ? -10.516 0.727 6.913 1.00 89.25 160 VAL A C 1
ATOM 1226 O O . VAL A 1 160 ? -11.608 0.335 7.336 1.00 89.25 160 VAL A O 1
ATOM 1229 N N . PHE A 1 161 ? -9.382 0.553 7.594 1.00 85.88 161 PHE A N 1
ATOM 1230 C CA . PHE A 1 161 ? -9.357 -0.054 8.922 1.00 85.88 161 PHE A CA 1
ATOM 1231 C C . PHE A 1 161 ? -10.148 0.789 9.930 1.00 85.88 161 PHE A C 1
ATOM 1233 O O . PHE A 1 161 ? -11.079 0.286 10.557 1.00 85.88 161 PHE A O 1
ATOM 1240 N N . ALA A 1 162 ? -9.844 2.086 10.018 1.00 82.69 162 ALA A N 1
ATOM 1241 C CA . ALA A 1 162 ? -10.484 3.036 10.923 1.00 82.69 162 ALA A CA 1
ATOM 1242 C C . ALA A 1 162 ? -11.996 3.174 10.663 1.00 82.69 162 ALA A C 1
ATOM 1244 O O . ALA A 1 162 ? -12.798 3.151 11.595 1.00 82.69 162 ALA A O 1
ATOM 1245 N N . ALA A 1 163 ? -12.413 3.246 9.397 1.00 83.31 163 ALA A N 1
ATOM 1246 C CA . ALA A 1 163 ? -13.824 3.270 9.017 1.00 83.31 163 ALA A CA 1
ATOM 1247 C C . ALA A 1 163 ? -14.535 1.957 9.369 1.00 83.31 163 ALA A C 1
ATOM 1249 O O . ALA A 1 163 ? -15.684 1.974 9.802 1.00 83.31 163 ALA A O 1
ATOM 1250 N N . SER A 1 164 ? -13.850 0.819 9.227 1.00 83.38 164 SER A N 1
ATOM 1251 C CA . SER A 1 164 ? -14.404 -0.499 9.560 1.00 83.38 164 SER A CA 1
ATOM 1252 C C . SER A 1 164 ? -14.456 -0.772 11.065 1.00 83.38 164 SER A C 1
ATOM 1254 O O . SER A 1 164 ? -15.143 -1.704 11.472 1.00 83.38 164 SER A O 1
ATOM 1256 N N . LEU A 1 165 ? -13.769 0.031 11.887 1.00 74.62 165 LEU A N 1
ATOM 1257 C CA . LEU A 1 165 ? -13.939 0.027 13.337 1.00 74.62 165 LEU A CA 1
ATOM 1258 C C . LEU A 1 165 ? -15.236 0.717 13.773 1.00 74.62 165 LEU A C 1
ATOM 1260 O O . LEU A 1 165 ? -15.669 0.465 14.887 1.00 74.62 165 LEU A O 1
ATOM 1264 N N . ARG A 1 166 ? -15.886 1.570 12.969 1.00 65.31 166 ARG A N 1
ATOM 1265 C CA . ARG A 1 166 ? -17.130 2.235 13.402 1.00 65.31 166 ARG A CA 1
ATOM 1266 C C . ARG A 1 166 ? -18.246 1.200 13.623 1.00 65.31 166 ARG A C 1
ATOM 1268 O O . ARG A 1 166 ? -18.838 0.713 12.665 1.00 65.31 166 ARG A O 1
ATOM 1275 N N . GLY A 1 167 ? -18.508 0.876 14.890 1.00 52.91 167 GLY A N 1
ATOM 1276 C CA . GLY A 1 167 ? -19.629 0.063 15.360 1.00 52.91 167 GLY A CA 1
ATOM 1277 C C . GLY A 1 167 ? -20.692 0.969 15.983 1.00 52.91 167 GLY A C 1
ATOM 1278 O O . GLY A 1 167 ? -20.406 1.660 16.953 1.00 52.91 167 GLY A O 1
ATOM 1279 N N . THR A 1 168 ? -21.860 1.017 15.335 1.00 46.41 168 THR A N 1
ATOM 1280 C CA . THR A 1 168 ? -23.174 1.519 15.793 1.00 46.41 168 THR A CA 1
ATOM 1281 C C . THR A 1 168 ? -23.203 2.661 16.824 1.00 46.41 168 THR A C 1
ATOM 1283 O O . THR A 1 168 ? -23.473 2.443 17.997 1.00 46.41 168 THR A O 1
ATOM 1286 N N . HIS A 1 169 ? -23.105 3.902 16.343 1.00 44.38 169 HIS A N 1
ATOM 1287 C CA . HIS A 1 169 ? -24.001 4.969 16.806 1.00 44.38 169 HIS A CA 1
ATOM 1288 C C . HIS A 1 169 ? -25.056 5.160 15.711 1.00 44.38 169 HIS A C 1
ATOM 1290 O O . HIS A 1 169 ? -24.898 5.974 14.806 1.00 44.38 169 HIS A O 1
ATOM 1296 N N . SER A 1 170 ? -26.093 4.329 15.731 1.00 39.84 170 SER A N 1
ATOM 1297 C CA . SER A 1 170 ? -27.300 4.547 14.938 1.00 39.84 170 SER A CA 1
ATOM 1298 C C . SER A 1 170 ? -28.488 4.314 15.858 1.00 39.84 170 SER A C 1
ATOM 1300 O O . SER A 1 170 ? -28.951 3.188 15.972 1.00 39.84 170 SER A O 1
ATOM 1302 N N . LEU A 1 171 ? -28.898 5.402 16.515 1.00 47.38 171 LEU A N 1
ATOM 1303 C CA . LEU A 1 171 ? -30.259 5.717 16.961 1.00 47.38 171 LEU A CA 1
ATOM 1304 C C . LEU A 1 171 ? -31.068 4.565 17.589 1.00 47.38 171 LEU A C 1
ATOM 1306 O O . LEU A 1 171 ? -31.772 3.851 16.877 1.00 47.38 171 LEU A O 1
ATOM 1310 N N . ALA A 1 172 ? -31.042 4.487 18.920 1.00 36.31 172 ALA A N 1
ATOM 1311 C CA . ALA A 1 172 ? -32.200 4.198 19.771 1.00 36.31 172 ALA A CA 1
ATOM 1312 C C . ALA A 1 172 ? -31.905 4.708 21.186 1.00 36.31 172 ALA A C 1
ATOM 1314 O O . ALA A 1 172 ? -30.831 4.340 21.713 1.00 36.31 172 ALA A O 1
#